Protein AF-A0A1X0QKW9-F1 (afdb_monomer_lite)

Organism: NCBI:txid1081669

Sequence (59 aa):
MSLSKGTIFSQIDITVGYHNIRIKSEDQHKSVFVLPWGNMNLREYHLVLKRHQDIFNMS

InterPro domains:
  IPR043128 Reverse transcriptase/Diguanylate cyclase domain [G3DSA:3.30.70.270] (2-55)
  IPR043502 DNA/RNA polymerase superfamily [SSF56672] (3-39)

Radius of gyration: 17.66 Å; chains: 1; bounding box: 48×20×36 Å

Secondary structure (DSSP, 8-state):
--GGG-S-------GGGGGGSPPPGGGGGGGEEEETTEEEEHHHHHHHHHHHHHHHTT-

pLDDT: mean 82.76, std 12.43, range [45.25, 95.5]

Structure (mmCIF, N/CA/C/O backbone):
data_AF-A0A1X0QKW9-F1
#
_entry.id   AF-A0A1X0QKW9-F1
#
loop_
_atom_site.group_PDB
_atom_site.id
_atom_site.type_symbol
_atom_site.label_atom_id
_atom_site.label_alt_id
_atom_site.label_comp_id
_atom_site.label_asym_id
_atom_site.label_entity_id
_atom_site.label_seq_id
_atom_site.pdbx_PDB_ins_code
_atom_site.Cartn_x
_atom_site.Cartn_y
_atom_site.Cartn_z
_atom_site.occupancy
_atom_site.B_iso_or_equiv
_atom_site.auth_seq_id
_atom_site.auth_comp_id
_atom_site.auth_asym_id
_atom_site.auth_atom_id
_atom_site.pdbx_PDB_model_num
ATOM 1 N N . MET A 1 1 ? -28.095 -2.417 14.433 1.00 57.41 1 MET A N 1
ATOM 2 C CA . MET A 1 1 ? -27.222 -1.474 15.165 1.00 57.41 1 MET A CA 1
ATOM 3 C C . MET A 1 1 ? -26.585 -0.562 14.124 1.00 57.41 1 MET A C 1
ATOM 5 O O . MET A 1 1 ? -25.934 -1.082 13.232 1.00 57.41 1 MET A O 1
ATOM 9 N N . SER A 1 2 ? -26.898 0.738 14.125 1.00 75.75 2 SER A N 1
ATOM 10 C CA . SER A 1 2 ? -26.403 1.684 13.107 1.00 75.75 2 SER A CA 1
ATOM 11 C C . SER A 1 2 ? -25.129 2.359 13.599 1.00 75.75 2 SER A C 1
ATOM 13 O O . SER A 1 2 ? -25.117 2.844 14.731 1.00 75.75 2 SER A O 1
ATOM 15 N N . LEU A 1 3 ? -24.111 2.461 12.738 1.00 78.75 3 LEU A N 1
ATOM 16 C CA . LEU A 1 3 ? -22.899 3.242 13.010 1.00 78.75 3 LEU A CA 1
ATOM 17 C C . LEU A 1 3 ? -23.241 4.699 13.380 1.00 78.75 3 LEU A C 1
ATOM 19 O O . LEU A 1 3 ? -22.561 5.310 14.188 1.00 78.75 3 LEU A O 1
ATOM 23 N N . SER A 1 4 ? -24.344 5.243 12.858 1.00 78.12 4 SER A N 1
ATOM 24 C CA . SER A 1 4 ? -24.732 6.646 13.063 1.00 78.12 4 SER A CA 1
ATOM 25 C C . SER A 1 4 ? -25.227 7.009 14.469 1.00 78.12 4 SER A C 1
ATOM 27 O O . SER A 1 4 ? -25.451 8.185 14.735 1.00 78.12 4 SER A O 1
ATOM 29 N N . LYS A 1 5 ? -25.438 6.036 15.365 1.00 79.06 5 LYS A N 1
ATOM 30 C CA . LYS A 1 5 ? -25.972 6.269 16.723 1.00 79.06 5 LYS A CA 1
ATOM 31 C C . LYS A 1 5 ? -25.004 5.870 17.845 1.00 79.06 5 LYS A C 1
ATOM 33 O O . LYS A 1 5 ? -25.423 5.757 18.993 1.00 79.06 5 LYS A O 1
ATOM 38 N N . GLY A 1 6 ? -23.733 5.631 17.524 1.00 83.38 6 GLY A N 1
ATOM 39 C CA . GLY A 1 6 ? -22.698 5.340 18.517 1.00 83.38 6 GLY A CA 1
ATOM 40 C C . GLY A 1 6 ? -22.159 6.606 19.189 1.00 83.38 6 GLY A C 1
ATOM 41 O O . GLY A 1 6 ? -21.990 7.631 18.537 1.00 83.38 6 GLY A O 1
ATOM 42 N N . THR A 1 7 ? -21.873 6.530 20.490 1.00 83.69 7 THR A N 1
ATOM 43 C CA . THR A 1 7 ? -21.181 7.594 21.249 1.00 83.69 7 THR A CA 1
ATOM 44 C C . THR A 1 7 ? -19.663 7.386 21.267 1.00 83.69 7 THR A C 1
ATOM 46 O O . THR A 1 7 ? -18.911 8.339 21.436 1.00 83.69 7 THR A O 1
ATOM 49 N N . ILE A 1 8 ? -19.208 6.142 21.083 1.00 87.75 8 ILE A N 1
ATOM 50 C CA . ILE A 1 8 ? -17.795 5.753 21.087 1.00 87.75 8 ILE A CA 1
ATOM 51 C C . ILE A 1 8 ? -17.529 4.915 19.839 1.00 87.75 8 ILE A C 1
ATOM 53 O O . ILE A 1 8 ? -18.271 3.976 19.545 1.00 87.75 8 ILE A O 1
ATOM 57 N N . PHE A 1 9 ? -16.454 5.253 19.133 1.00 90.06 9 PHE A N 1
ATOM 58 C CA . PHE A 1 9 ? -15.986 4.556 17.942 1.00 90.06 9 PHE A CA 1
ATOM 59 C C . PHE A 1 9 ? -14.540 4.116 18.145 1.00 90.06 9 PHE A C 1
ATOM 61 O O . PHE A 1 9 ? -13.747 4.844 18.741 1.00 90.06 9 PHE A O 1
ATOM 68 N N . SER A 1 10 ? -14.196 2.942 17.624 1.00 88.81 10 SER A N 1
ATOM 69 C CA . SER A 1 10 ? -12.815 2.489 17.501 1.00 88.81 10 SER A CA 1
ATOM 70 C C . SER A 1 10 ? -12.438 2.417 16.026 1.00 88.81 10 SER A C 1
ATOM 72 O O . SER A 1 10 ? -13.207 1.943 15.189 1.00 88.81 10 SER A O 1
ATOM 74 N N . GLN A 1 11 ? -11.243 2.905 15.709 1.00 90.50 11 GLN A N 1
ATOM 75 C CA . GLN A 1 11 ? -10.643 2.748 14.394 1.00 90.50 11 GLN A CA 1
ATOM 76 C C . GLN A 1 11 ? -9.647 1.597 14.460 1.00 90.50 11 GLN A C 1
ATOM 78 O O . GLN A 1 11 ? -8.789 1.557 15.339 1.00 90.50 11 GLN A O 1
ATOM 83 N N . ILE A 1 12 ? -9.779 0.661 13.528 1.00 90.81 12 ILE A N 1
ATOM 84 C CA . ILE A 1 12 ? -8.858 -0.461 13.378 1.00 90.81 12 ILE A CA 1
ATOM 85 C C . ILE A 1 12 ? -8.101 -0.234 12.077 1.00 90.81 12 ILE A C 1
ATOM 87 O O . ILE A 1 12 ? -8.720 -0.095 11.021 1.00 90.81 12 ILE A O 1
ATOM 91 N N . ASP A 1 13 ? -6.773 -0.194 12.154 1.00 87.75 13 ASP A N 1
ATOM 92 C CA . ASP A 1 13 ? -5.938 -0.202 10.961 1.00 87.75 13 ASP A CA 1
ATOM 93 C C . ASP A 1 13 ? -5.743 -1.642 10.477 1.00 87.75 13 ASP A C 1
ATOM 95 O O . ASP A 1 13 ? -5.193 -2.491 11.178 1.00 87.75 13 ASP A O 1
ATOM 99 N N . ILE A 1 14 ? -6.221 -1.914 9.266 1.00 90.44 14 ILE A N 1
ATOM 100 C CA . ILE A 1 14 ? -6.123 -3.217 8.600 1.00 90.44 14 ILE A CA 1
ATOM 101 C C . ILE A 1 14 ? -5.132 -3.200 7.430 1.00 90.44 14 ILE A C 1
ATOM 103 O O . ILE A 1 14 ? -5.037 -4.179 6.690 1.00 90.44 14 ILE A O 1
ATOM 107 N N . THR A 1 15 ? -4.365 -2.117 7.262 1.00 84.50 15 THR A N 1
ATOM 108 C CA . THR A 1 15 ? -3.444 -1.924 6.130 1.00 84.50 15 THR A CA 1
ATOM 109 C C . THR A 1 15 ? -2.396 -3.033 6.047 1.00 84.50 15 THR A C 1
ATOM 111 O O . THR A 1 15 ? -2.065 -3.508 4.961 1.00 84.50 15 THR A O 1
ATOM 114 N N . VAL A 1 16 ? -1.940 -3.541 7.196 1.00 80.69 16 VAL A N 1
ATOM 115 C CA . VAL A 1 16 ? -0.961 -4.639 7.252 1.00 80.69 16 VAL A CA 1
ATOM 116 C C . VAL A 1 16 ? -1.487 -5.924 6.594 1.00 80.69 16 VAL A C 1
ATOM 118 O O . VAL A 1 16 ? -0.707 -6.705 6.048 1.00 80.69 16 VAL A O 1
ATOM 121 N N . GLY A 1 17 ? -2.808 -6.128 6.567 1.00 83.12 17 GLY A N 1
ATOM 122 C CA . GLY A 1 17 ? -3.433 -7.291 5.938 1.00 83.12 17 GLY A CA 1
ATOM 123 C C . GLY A 1 17 ? -3.115 -7.425 4.445 1.00 83.12 17 GLY A C 1
ATOM 124 O O . GLY A 1 17 ? -2.970 -8.547 3.955 1.00 83.12 17 GLY A O 1
ATOM 125 N N . TYR A 1 18 ? -2.915 -6.311 3.732 1.00 85.19 18 TYR A N 1
ATOM 126 C CA . TYR A 1 18 ? -2.599 -6.331 2.300 1.00 85.19 18 TYR A CA 1
ATOM 127 C C . TYR A 1 18 ? -1.249 -6.989 1.996 1.00 85.19 18 TYR A C 1
ATOM 129 O O . TYR A 1 18 ? -1.115 -7.655 0.973 1.00 85.19 18 TYR A O 1
ATOM 137 N N . HIS A 1 19 ? -0.272 -6.897 2.903 1.00 81.69 19 HIS A N 1
ATOM 138 C CA . HIS A 1 19 ? 1.047 -7.518 2.729 1.00 81.69 19 HIS A CA 1
ATOM 139 C C . HIS A 1 19 ? 1.018 -9.055 2.762 1.00 81.69 19 HIS A C 1
ATOM 141 O O . HIS A 1 19 ? 1.960 -9.709 2.303 1.00 81.69 19 HIS A O 1
ATOM 147 N N . ASN A 1 20 ? -0.054 -9.643 3.305 1.00 84.38 20 ASN A N 1
ATOM 148 C CA . ASN A 1 20 ? -0.244 -11.092 3.363 1.00 84.38 20 ASN A CA 1
ATOM 149 C C . ASN A 1 20 ? -0.920 -11.650 2.101 1.00 84.38 20 ASN A C 1
ATOM 151 O O . ASN A 1 20 ? -0.865 -12.856 1.856 1.00 84.38 20 ASN A O 1
ATOM 155 N N . ILE A 1 21 ? -1.530 -10.791 1.281 1.00 87.56 21 ILE A N 1
ATOM 156 C CA . ILE A 1 21 ? -2.224 -11.183 0.054 1.00 87.56 21 ILE A CA 1
ATOM 157 C C . ILE A 1 21 ? -1.266 -11.026 -1.129 1.00 87.56 21 ILE A C 1
ATOM 159 O O . ILE A 1 21 ? -0.693 -9.965 -1.364 1.00 87.56 21 ILE A O 1
ATOM 163 N N . ARG A 1 22 ? -1.077 -12.101 -1.900 1.00 87.44 22 ARG A N 1
ATOM 164 C CA . ARG A 1 22 ? -0.187 -12.083 -3.068 1.00 87.44 22 ARG A CA 1
ATO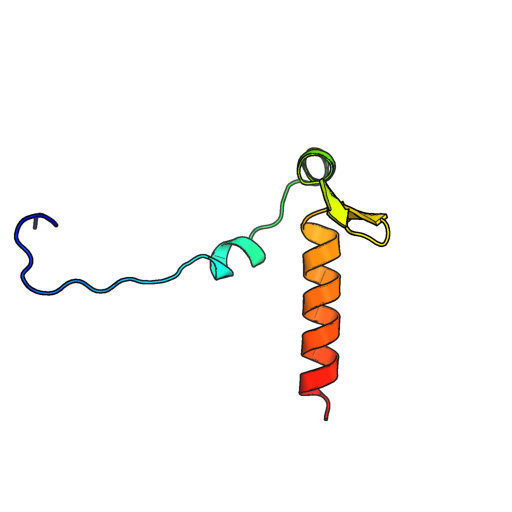M 165 C C . ARG A 1 22 ? -0.892 -11.479 -4.281 1.00 87.44 22 ARG A C 1
ATOM 167 O O . ARG A 1 22 ? -1.961 -11.942 -4.669 1.00 87.44 22 ARG A O 1
ATOM 174 N N . ILE A 1 23 ? -0.238 -10.515 -4.926 1.00 88.88 23 ILE A N 1
ATOM 175 C CA . ILE A 1 23 ? -0.617 -10.039 -6.261 1.00 88.88 23 ILE A CA 1
ATOM 176 C C . ILE A 1 23 ? -0.292 -11.140 -7.277 1.00 88.88 23 ILE A C 1
ATOM 178 O O . ILE A 1 23 ? 0.804 -11.717 -7.248 1.00 88.88 23 ILE A O 1
ATOM 182 N N . LYS A 1 24 ? -1.242 -11.421 -8.173 1.00 92.50 24 LYS A N 1
ATOM 183 C CA . LYS A 1 24 ? -1.059 -12.350 -9.293 1.00 92.50 24 LYS A CA 1
ATOM 184 C C . LYS A 1 24 ? 0.149 -11.948 -10.136 1.00 92.50 24 LYS A C 1
ATOM 186 O O . LYS A 1 24 ? 0.368 -10.762 -10.369 1.00 92.50 24 LYS A O 1
ATOM 191 N N . SER A 1 25 ? 0.936 -12.925 -10.580 1.00 90.50 25 SER A N 1
ATOM 192 C CA . SER A 1 25 ? 2.190 -12.677 -11.304 1.00 90.50 25 SER A CA 1
ATOM 193 C C . SER A 1 25 ? 1.987 -11.805 -12.543 1.00 90.50 25 SER A C 1
ATOM 195 O O . SER A 1 25 ? 2.800 -10.925 -12.811 1.00 90.50 25 SER A O 1
ATOM 197 N N . GLU A 1 26 ? 0.867 -11.986 -13.242 1.00 95.50 26 GLU A N 1
ATOM 198 C CA . GLU A 1 26 ? 0.513 -11.239 -14.448 1.00 95.50 26 GLU A CA 1
ATOM 199 C C . GLU A 1 26 ? 0.249 -9.754 -14.162 1.00 95.50 26 GLU A C 1
ATOM 201 O O . GLU A 1 26 ? 0.475 -8.916 -15.028 1.00 95.50 26 GLU A O 1
ATOM 206 N N . ASP A 1 27 ? -0.178 -9.405 -12.947 1.00 94.12 27 ASP A N 1
ATOM 207 C CA . ASP A 1 27 ? -0.550 -8.040 -12.562 1.00 94.12 27 ASP A CA 1
ATOM 208 C C . ASP A 1 27 ? 0.567 -7.284 -11.822 1.00 94.12 27 ASP A C 1
ATOM 210 O O . ASP A 1 27 ? 0.452 -6.078 -11.610 1.00 94.12 27 ASP A O 1
ATOM 214 N N . GLN A 1 28 ? 1.675 -7.942 -11.459 1.00 91.12 28 GLN A N 1
ATOM 215 C CA . GLN A 1 28 ? 2.758 -7.315 -10.682 1.00 91.12 28 GLN A CA 1
ATOM 216 C C . GLN A 1 28 ? 3.353 -6.082 -11.376 1.00 91.12 28 GLN A C 1
ATOM 218 O O . GLN A 1 28 ? 3.636 -5.084 -10.710 1.00 91.12 28 GLN A O 1
ATOM 223 N N . HIS A 1 29 ? 3.462 -6.102 -12.708 1.00 91.31 29 HIS A N 1
ATOM 224 C CA . HIS A 1 29 ? 3.976 -4.978 -13.499 1.00 91.31 29 HIS A CA 1
ATOM 225 C C . HIS A 1 29 ? 3.105 -3.711 -13.405 1.00 91.31 29 HIS A C 1
ATOM 227 O O . HIS A 1 29 ? 3.609 -2.608 -13.590 1.00 91.31 29 HIS A O 1
ATOM 233 N N . LYS A 1 30 ? 1.811 -3.842 -13.078 1.00 94.00 30 LYS A N 1
ATOM 234 C CA . LYS A 1 30 ? 0.892 -2.700 -12.905 1.00 94.00 30 LYS A CA 1
ATOM 235 C C . LYS A 1 30 ? 1.101 -1.965 -11.582 1.00 94.00 30 LYS A C 1
ATOM 237 O O . LYS A 1 30 ? 0.591 -0.868 -11.402 1.00 94.00 30 LYS A O 1
ATOM 242 N N . SER A 1 31 ? 1.833 -2.581 -10.655 1.00 92.06 31 SER A N 1
ATOM 243 C CA . SER A 1 31 ? 2.101 -2.058 -9.311 1.00 92.06 31 SER A CA 1
ATOM 244 C C . SER A 1 31 ? 3.487 -1.422 -9.168 1.00 92.06 31 SER A C 1
ATOM 246 O O . SER A 1 31 ? 3.996 -1.279 -8.058 1.00 92.06 31 SER A O 1
ATOM 248 N N . VAL A 1 32 ? 4.132 -1.099 -10.289 1.00 94.44 32 VAL A N 1
ATOM 249 C CA . VAL A 1 32 ? 5.469 -0.505 -10.301 1.00 94.44 32 VAL A CA 1
ATOM 250 C C . VAL A 1 32 ? 5.401 0.959 -9.881 1.00 94.44 32 VAL A C 1
ATOM 252 O O . VAL A 1 32 ? 4.568 1.719 -10.370 1.00 94.44 32 VAL A O 1
ATOM 255 N N . PHE A 1 33 ? 6.316 1.357 -9.004 1.00 92.06 33 PHE A N 1
ATOM 256 C CA . PHE A 1 33 ? 6.542 2.741 -8.613 1.00 92.06 33 PHE A CA 1
ATOM 257 C C . PHE A 1 33 ? 8.020 3.110 -8.790 1.00 92.06 33 PHE A C 1
ATOM 259 O O . PHE A 1 33 ? 8.903 2.248 -8.817 1.00 92.06 33 PHE A O 1
ATOM 266 N N . VAL A 1 34 ? 8.275 4.407 -8.961 1.00 94.25 34 VAL A N 1
ATOM 267 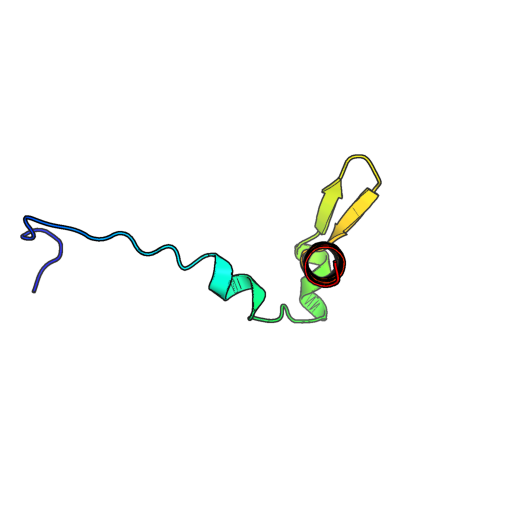C CA . VAL A 1 34 ? 9.612 4.952 -9.221 1.00 94.25 34 VAL A CA 1
ATOM 268 C C . VAL A 1 34 ? 10.247 5.365 -7.898 1.00 94.25 34 VAL A C 1
ATOM 270 O O . VAL A 1 34 ? 9.693 6.187 -7.168 1.00 94.25 34 VAL A O 1
ATOM 273 N N . LEU A 1 35 ? 11.415 4.807 -7.597 1.00 89.69 35 LEU A N 1
ATOM 274 C CA . LEU A 1 35 ? 12.284 5.226 -6.501 1.00 89.69 35 LEU A CA 1
ATOM 275 C C . LEU A 1 35 ? 13.480 6.006 -7.070 1.00 89.69 35 LEU A C 1
ATOM 277 O O . LEU A 1 35 ? 13.848 5.806 -8.230 1.00 89.69 35 LEU A O 1
ATOM 281 N N . PRO A 1 36 ? 14.160 6.838 -6.260 1.00 93.62 36 PRO A N 1
ATOM 282 C CA . PRO A 1 36 ? 15.377 7.536 -6.689 1.00 93.62 36 PRO A CA 1
ATOM 283 C C . PRO A 1 36 ? 16.486 6.611 -7.221 1.00 93.62 36 PRO A C 1
ATOM 285 O O . PRO A 1 36 ? 17.332 7.046 -7.994 1.00 93.62 36 PRO A O 1
ATOM 288 N N . TRP A 1 37 ? 16.484 5.339 -6.816 1.00 88.31 37 TRP A N 1
ATOM 289 C CA . TRP A 1 37 ? 17.462 4.320 -7.210 1.00 88.31 37 TRP A CA 1
ATOM 290 C C . TRP A 1 37 ? 16.925 3.291 -8.220 1.00 88.31 37 TRP A C 1
ATOM 292 O O . TRP A 1 37 ? 17.586 2.286 -8.472 1.00 88.31 37 TRP A O 1
ATOM 302 N N . GLY A 1 38 ? 15.740 3.508 -8.796 1.00 90.12 38 GLY A N 1
ATOM 303 C CA . GLY A 1 38 ? 15.180 2.644 -9.838 1.00 90.12 38 GLY A CA 1
ATOM 304 C C . GLY A 1 38 ? 13.699 2.326 -9.653 1.00 90.12 38 GLY A C 1
ATOM 305 O O . GLY A 1 38 ? 13.049 2.782 -8.719 1.00 90.12 38 GLY A O 1
ATOM 306 N N . ASN A 1 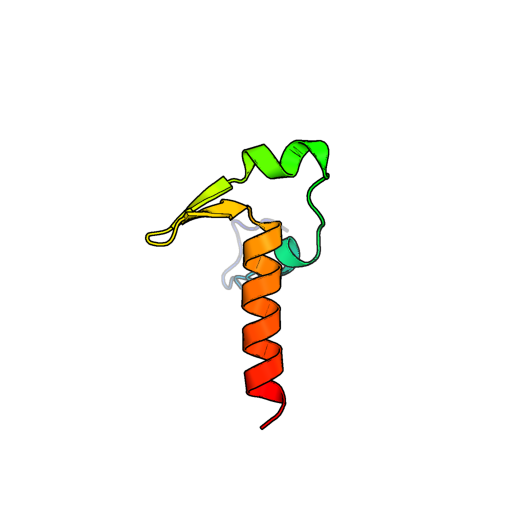39 ? 13.154 1.524 -10.562 1.00 94.31 39 ASN A N 1
ATOM 307 C CA . ASN A 1 39 ? 11.754 1.111 -10.518 1.00 94.31 39 ASN A CA 1
ATOM 308 C C . ASN A 1 39 ? 11.606 -0.190 -9.733 1.00 94.31 39 ASN A C 1
ATOM 310 O O . ASN A 1 39 ? 12.431 -1.090 -9.875 1.00 94.31 39 ASN A O 1
ATOM 314 N N . MET A 1 40 ? 10.542 -0.296 -8.942 1.00 92.56 40 MET A N 1
ATOM 315 C CA . MET A 1 40 ? 10.266 -1.478 -8.129 1.00 92.56 40 MET A CA 1
ATOM 316 C C . MET A 1 40 ? 8.768 -1.766 -8.101 1.00 92.56 40 MET A C 1
ATOM 318 O O . MET A 1 40 ? 7.959 -0.841 -8.067 1.00 92.56 40 MET A O 1
ATOM 322 N N . ASN A 1 41 ? 8.383 -3.043 -8.113 1.00 92.31 41 ASN A N 1
ATOM 323 C CA . ASN A 1 41 ? 6.991 -3.435 -7.866 1.00 92.31 41 ASN A CA 1
ATOM 324 C C . ASN A 1 41 ? 6.716 -3.672 -6.370 1.00 92.31 41 ASN A C 1
ATOM 326 O O . ASN A 1 41 ? 7.628 -3.849 -5.559 1.00 92.31 41 ASN A O 1
ATOM 330 N N . LEU A 1 42 ? 5.436 -3.720 -5.986 1.00 89.75 42 LEU A N 1
ATOM 3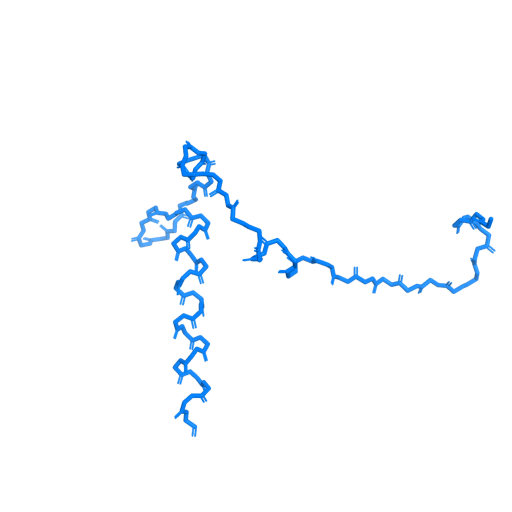31 C CA . LEU A 1 42 ? 5.042 -3.905 -4.582 1.00 89.75 42 LEU A CA 1
ATOM 332 C C . LEU A 1 42 ? 5.569 -5.210 -3.960 1.00 89.75 42 LEU A C 1
ATOM 334 O O . LEU A 1 42 ? 5.827 -5.259 -2.756 1.00 89.75 42 LEU A O 1
ATOM 338 N N . ARG A 1 43 ? 5.756 -6.270 -4.758 1.00 87.75 43 ARG A N 1
ATOM 339 C CA . ARG A 1 43 ? 6.277 -7.555 -4.271 1.00 87.75 43 ARG A CA 1
ATOM 340 C C . ARG A 1 43 ? 7.763 -7.465 -3.931 1.00 87.75 43 ARG A C 1
ATOM 342 O O . ARG A 1 43 ? 8.171 -7.965 -2.888 1.00 87.75 43 ARG A O 1
ATOM 349 N N . GLU A 1 44 ? 8.561 -6.852 -4.793 1.00 88.75 44 GLU A N 1
ATOM 350 C CA . GLU A 1 44 ? 9.990 -6.615 -4.564 1.00 88.75 44 GLU A CA 1
ATOM 351 C C . GLU A 1 44 ? 10.208 -5.721 -3.345 1.00 88.75 44 GLU A C 1
ATOM 353 O O . GLU A 1 44 ? 11.007 -6.059 -2.473 1.00 88.75 44 GLU A O 1
ATOM 358 N N . TYR A 1 45 ? 9.426 -4.649 -3.224 1.00 85.38 45 TYR A N 1
ATOM 359 C CA . TYR A 1 45 ? 9.490 -3.750 -2.074 1.00 85.38 45 TYR A CA 1
ATOM 360 C C . TYR A 1 45 ? 9.176 -4.464 -0.759 1.00 85.38 45 TYR A C 1
ATOM 362 O O . TYR A 1 45 ? 9.900 -4.318 0.225 1.00 85.38 45 TYR A O 1
ATOM 370 N N . HIS A 1 46 ? 8.148 -5.316 -0.754 1.00 83.75 46 HIS A N 1
ATOM 371 C CA . HIS A 1 46 ? 7.808 -6.146 0.402 1.00 83.75 46 HIS A CA 1
ATOM 372 C C . HIS A 1 46 ? 8.953 -7.076 0.828 1.00 83.75 46 HIS A C 1
ATOM 374 O O . HIS A 1 46 ? 9.205 -7.245 2.020 1.00 83.75 46 HIS A O 1
ATOM 380 N N . LEU A 1 47 ? 9.677 -7.665 -0.129 1.00 85.12 47 LEU A N 1
ATOM 381 C CA . LEU A 1 47 ? 10.833 -8.519 0.166 1.00 85.12 47 LEU A CA 1
ATOM 382 C C . LEU A 1 47 ? 12.009 -7.721 0.741 1.00 85.12 47 LEU A C 1
ATOM 384 O O . LEU A 1 47 ? 12.667 -8.200 1.664 1.00 85.12 47 LEU A O 1
ATOM 388 N N . VAL A 1 48 ? 12.249 -6.506 0.238 1.00 84.31 48 VAL A N 1
ATOM 389 C CA . VAL A 1 48 ? 13.266 -5.592 0.781 1.00 84.31 48 VAL A CA 1
ATOM 390 C C . VAL A 1 48 ? 12.936 -5.230 2.230 1.00 84.31 48 VAL A C 1
ATOM 392 O 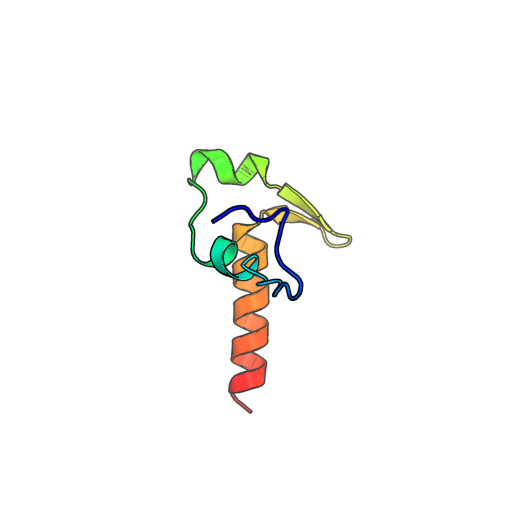O . VAL A 1 48 ? 13.792 -5.367 3.102 1.00 84.31 48 VAL A O 1
ATOM 395 N N . LEU A 1 49 ? 11.688 -4.848 2.514 1.00 79.69 49 LEU A N 1
ATOM 396 C CA . LEU A 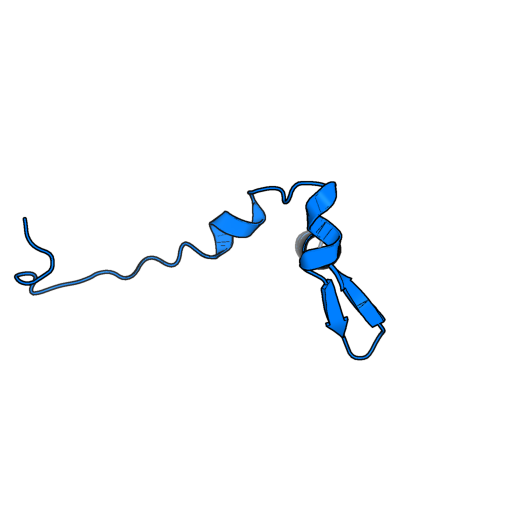1 49 ? 11.247 -4.515 3.871 1.00 79.69 49 LEU A CA 1
ATOM 397 C C . LEU A 1 49 ? 11.375 -5.694 4.840 1.00 79.69 49 LEU A C 1
ATOM 399 O O . LEU A 1 49 ? 11.901 -5.518 5.940 1.00 79.69 49 LEU A O 1
ATOM 403 N N . LYS A 1 50 ? 10.954 -6.897 4.426 1.00 79.12 50 LYS A N 1
ATOM 404 C CA . LYS A 1 50 ? 11.123 -8.108 5.241 1.00 79.12 50 LYS A CA 1
ATOM 405 C C . LYS A 1 50 ? 12.589 -8.387 5.547 1.00 79.12 50 LYS A C 1
ATOM 407 O O . LYS A 1 50 ? 12.935 -8.587 6.703 1.00 79.12 50 LYS A O 1
ATOM 412 N N . ARG A 1 51 ? 13.463 -8.297 4.538 1.00 77.12 51 ARG A N 1
ATOM 413 C CA . ARG A 1 51 ? 14.908 -8.488 4.717 1.00 77.12 51 ARG A CA 1
ATOM 414 C C . ARG A 1 51 ? 15.492 -7.509 5.736 1.00 77.12 51 ARG A C 1
ATOM 416 O O . ARG A 1 51 ? 16.329 -7.907 6.536 1.00 77.12 51 ARG A O 1
ATOM 423 N N . HIS A 1 52 ? 15.070 -6.246 5.715 1.00 70.38 52 HIS A N 1
ATOM 424 C CA . HIS A 1 52 ? 15.524 -5.275 6.709 1.00 70.38 52 HIS A CA 1
ATOM 425 C C . HIS A 1 52 ? 15.020 -5.618 8.116 1.00 70.38 52 HIS A C 1
ATOM 427 O O . HIS A 1 52 ? 15.824 -5.619 9.041 1.00 70.38 52 HIS A O 1
ATOM 433 N N . GLN A 1 53 ? 13.741 -5.968 8.284 1.00 66.19 53 GLN A N 1
ATOM 434 C CA . GLN A 1 53 ? 13.197 -6.374 9.588 1.00 66.19 53 GLN A CA 1
ATOM 435 C C . GLN A 1 53 ? 13.890 -7.620 10.157 1.00 66.19 53 GLN A C 1
ATOM 437 O O . GLN A 1 53 ? 14.198 -7.648 11.345 1.00 66.19 53 GLN A O 1
ATOM 442 N N . ASP A 1 54 ? 14.188 -8.612 9.317 1.00 65.25 54 ASP A N 1
ATOM 443 C CA . ASP A 1 54 ? 14.884 -9.831 9.738 1.00 65.25 54 ASP A CA 1
ATOM 444 C C . ASP A 1 54 ? 16.316 -9.530 10.217 1.00 65.25 54 ASP A C 1
ATOM 446 O O . ASP A 1 54 ? 16.752 -10.082 11.220 1.00 65.25 54 ASP A O 1
ATOM 450 N N . ILE A 1 55 ? 17.028 -8.600 9.565 1.00 53.81 55 ILE A N 1
ATOM 451 C CA . ILE A 1 55 ? 18.368 -8.158 9.998 1.00 53.81 55 ILE A CA 1
ATOM 452 C C . ILE A 1 55 ? 18.310 -7.460 11.366 1.00 53.81 55 ILE A C 1
ATOM 454 O O . ILE A 1 55 ? 19.172 -7.707 12.205 1.00 53.81 55 ILE A O 1
ATOM 458 N N . PHE A 1 56 ? 17.301 -6.617 11.608 1.00 51.00 56 PHE A N 1
ATOM 459 C CA . PHE A 1 56 ? 17.130 -5.926 12.894 1.00 51.00 56 PHE A CA 1
ATOM 460 C C . PHE A 1 56 ? 16.684 -6.856 14.033 1.00 51.00 56 PHE A C 1
ATOM 462 O O . PHE A 1 56 ? 16.994 -6.582 15.184 1.00 51.00 56 PHE A O 1
ATOM 469 N N . ASN A 1 57 ? 15.987 -7.954 13.731 1.00 51.81 57 ASN A N 1
ATOM 470 C CA . ASN A 1 57 ? 15.518 -8.919 14.733 1.00 51.81 57 ASN A CA 1
ATOM 471 C C . ASN A 1 57 ? 16.543 -10.031 15.051 1.00 51.81 57 ASN A C 1
ATOM 473 O O . ASN A 1 57 ? 16.256 -10.906 15.867 1.00 51.81 57 ASN A O 1
ATOM 477 N N . MET A 1 58 ? 17.712 -10.029 14.397 1.00 49.72 58 MET A N 1
ATOM 478 C CA . MET A 1 58 ? 18.807 -10.990 14.610 1.00 49.72 58 MET A CA 1
ATOM 479 C C . MET A 1 58 ? 19.953 -10.456 15.497 1.00 49.72 58 MET A C 1
ATOM 481 O O . MET A 1 58 ? 20.915 -11.192 15.726 1.00 49.72 58 MET A O 1
ATOM 485 N N . SER A 1 59 ? 19.869 -9.212 15.989 1.00 45.25 59 SER A N 1
ATOM 486 C CA . SER A 1 59 ? 20.800 -8.598 16.958 1.00 45.25 59 SER A CA 1
ATOM 487 C C . SER A 1 59 ? 20.172 -8.474 18.338 1.00 45.25 59 SER A C 1
ATOM 489 O O . SER A 1 59 ? 20.884 -8.732 19.330 1.00 45.25 59 SER A O 1
#

Foldseek 3Di:
DDPVPDPDDDDDDPVVVVLVDDDDPVCQVVQWDADPVGIDGPVRVSVVVVVVVVVVVVD